Protein AF-A0A0F9A813-F1 (afdb_monomer_lite)

Secondary structure (DSSP, 8-state):
---HHHHHHHHHHHTTPPP-S-SSSS-HHHHHHHHHHHHHHHHHHHHTT-TTT-----PPP-

Structure (mmCIF, N/CA/C/O backbone):
data_AF-A0A0F9A813-F1
#
_entry.id   AF-A0A0F9A813-F1
#
loop_
_atom_site.group_PDB
_atom_site.id
_atom_site.type_symbol
_atom_site.label_atom_id
_atom_site.label_alt_id
_atom_site.label_comp_id
_atom_site.label_asym_id
_atom_site.label_entity_id
_atom_site.label_seq_id
_atom_site.pdbx_PDB_ins_code
_atom_site.Cartn_x
_atom_site.Cartn_y
_atom_site.Cartn_z
_atom_site.occupancy
_atom_site.B_iso_or_equiv
_atom_site.auth_seq_id
_atom_site.auth_comp_id
_atom_site.auth_asym_id
_atom_site.auth_atom_id
_atom_site.pdbx_PDB_model_num
ATOM 1 N N . MET A 1 1 ? 5.062 15.009 4.375 1.00 51.41 1 MET A N 1
ATOM 2 C CA . MET A 1 1 ? 3.790 14.285 4.176 1.00 51.41 1 MET A CA 1
ATOM 3 C C . MET A 1 1 ? 4.147 13.015 3.426 1.00 51.41 1 MET A C 1
ATOM 5 O O . MET A 1 1 ? 4.533 13.118 2.271 1.00 51.41 1 MET A O 1
ATOM 9 N N . ALA A 1 2 ? 4.197 11.870 4.109 1.00 64.50 2 ALA A N 1
ATOM 10 C CA . ALA A 1 2 ? 4.564 10.613 3.460 1.00 64.50 2 ALA A CA 1
ATOM 11 C C . ALA A 1 2 ? 3.424 10.209 2.519 1.00 64.50 2 ALA A C 1
ATOM 13 O O . ALA A 1 2 ? 2.290 10.031 2.961 1.00 64.50 2 ALA A O 1
ATOM 14 N N . SER A 1 3 ? 3.702 10.160 1.220 1.00 86.50 3 SER A N 1
ATOM 15 C CA . SER A 1 3 ? 2.759 9.664 0.222 1.00 86.50 3 SER A CA 1
ATOM 16 C C . SER A 1 3 ? 2.808 8.138 0.187 1.00 86.50 3 SER A C 1
ATOM 18 O O . SER A 1 3 ? 3.831 7.533 0.502 1.00 86.50 3 SER A O 1
ATOM 20 N N . GLU A 1 4 ? 1.713 7.503 -0.230 1.00 88.19 4 GLU A N 1
ATOM 21 C CA . GLU A 1 4 ? 1.660 6.043 -0.402 1.00 88.19 4 GLU A CA 1
ATOM 22 C C . GLU A 1 4 ? 2.758 5.565 -1.372 1.00 88.19 4 GLU A C 1
ATOM 24 O O . GLU A 1 4 ? 3.408 4.550 -1.134 1.00 88.19 4 GLU A O 1
ATOM 29 N N . VAL A 1 5 ? 3.037 6.367 -2.408 1.00 90.06 5 VAL A N 1
ATOM 30 C CA . VAL A 1 5 ? 4.161 6.192 -3.344 1.00 90.06 5 VAL A CA 1
ATOM 31 C C . VAL A 1 5 ? 5.514 6.265 -2.627 1.00 90.06 5 VAL A C 1
ATOM 33 O O . VAL A 1 5 ? 6.377 5.433 -2.883 1.00 90.06 5 VAL A O 1
ATOM 36 N N . GLY A 1 6 ? 5.703 7.223 -1.713 1.00 90.69 6 GLY A N 1
ATOM 37 C CA . GLY A 1 6 ? 6.938 7.370 -0.936 1.00 90.69 6 GLY A CA 1
ATOM 38 C C . GLY A 1 6 ? 7.230 6.146 -0.068 1.00 90.69 6 GLY A C 1
ATOM 39 O O . GLY A 1 6 ? 8.320 5.590 -0.152 1.00 90.69 6 GLY A O 1
ATOM 40 N N . ILE A 1 7 ? 6.225 5.658 0.665 1.00 90.12 7 ILE A N 1
ATOM 41 C CA . ILE A 1 7 ? 6.354 4.454 1.504 1.00 90.12 7 ILE A CA 1
ATOM 42 C C . ILE A 1 7 ? 6.662 3.220 0.645 1.00 90.12 7 ILE A C 1
ATOM 44 O O . ILE A 1 7 ? 7.501 2.395 1.003 1.00 90.12 7 ILE A O 1
ATOM 48 N N . CYS A 1 8 ? 6.012 3.092 -0.515 1.00 90.12 8 CYS A N 1
ATOM 49 C CA . CYS A 1 8 ? 6.308 2.002 -1.440 1.00 90.12 8 CYS A CA 1
ATOM 50 C C . CYS A 1 8 ? 7.730 2.101 -2.007 1.00 90.12 8 CYS A C 1
ATOM 52 O O . CYS A 1 8 ? 8.397 1.080 -2.124 1.00 90.12 8 CYS A O 1
ATOM 54 N N . ASN A 1 9 ? 8.218 3.304 -2.313 1.00 91.88 9 ASN A N 1
ATOM 55 C CA . ASN A 1 9 ? 9.580 3.518 -2.799 1.00 91.88 9 ASN A CA 1
ATOM 56 C C . ASN A 1 9 ? 10.649 3.221 -1.748 1.00 91.88 9 ASN A C 1
ATOM 58 O O . ASN A 1 9 ? 11.678 2.652 -2.102 1.00 91.88 9 ASN A O 1
ATOM 62 N N . GLU A 1 10 ? 10.409 3.544 -0.477 1.00 91.44 10 GLU A N 1
ATOM 63 C CA . GLU A 1 10 ? 11.292 3.131 0.622 1.00 91.44 10 GLU A CA 1
ATOM 64 C C . GLU A 1 10 ? 11.396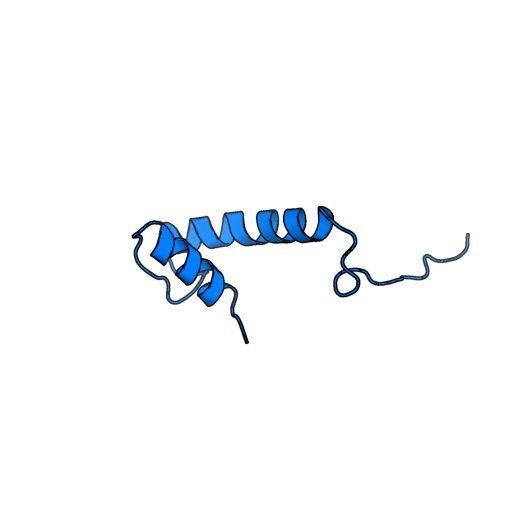 1.601 0.681 1.00 91.44 10 GLU A C 1
ATOM 66 O O . GLU A 1 10 ?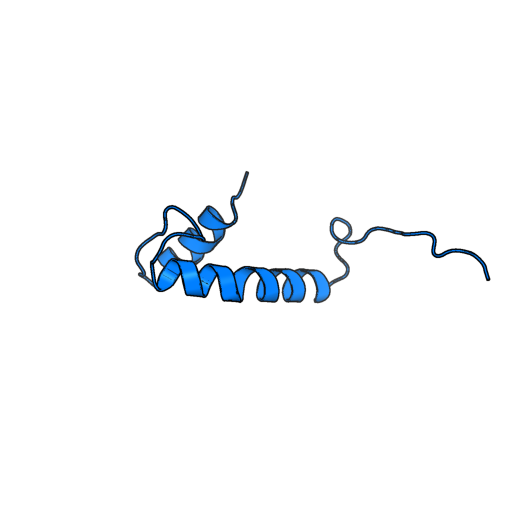 12.496 1.054 0.625 1.00 91.44 10 GLU A O 1
ATOM 71 N N . ALA A 1 11 ? 10.258 0.901 0.645 1.00 90.19 11 ALA A N 1
ATOM 72 C CA . ALA A 1 11 ? 10.241 -0.562 0.620 1.00 90.19 11 ALA A CA 1
ATOM 73 C C . ALA A 1 11 ? 10.914 -1.152 -0.638 1.00 90.19 11 ALA A C 1
ATOM 75 O O . ALA A 1 11 ? 11.610 -2.163 -0.553 1.00 90.19 11 ALA A O 1
ATOM 76 N N . LEU A 1 12 ? 10.730 -0.531 -1.810 1.00 90.50 12 LEU A N 1
ATOM 77 C CA . LEU A 1 12 ? 11.389 -0.941 -3.058 1.00 90.50 12 LEU A CA 1
ATOM 78 C C . LEU A 1 12 ? 12.908 -0.725 -2.989 1.00 90.50 12 LEU A C 1
ATOM 80 O O . LEU A 1 12 ? 13.665 -1.569 -3.468 1.00 90.50 12 LEU A O 1
ATOM 84 N N . SER A 1 13 ? 13.353 0.359 -2.351 1.00 92.38 13 SER A N 1
ATOM 85 C CA . SER A 1 13 ? 14.769 0.655 -2.134 1.00 92.38 13 SER A CA 1
ATOM 86 C C . SER A 1 13 ? 15.438 -0.386 -1.233 1.00 92.38 13 SER A C 1
ATOM 88 O O . SER A 1 13 ? 16.573 -0.774 -1.501 1.00 92.38 13 SER A O 1
ATOM 90 N N . GLU A 1 14 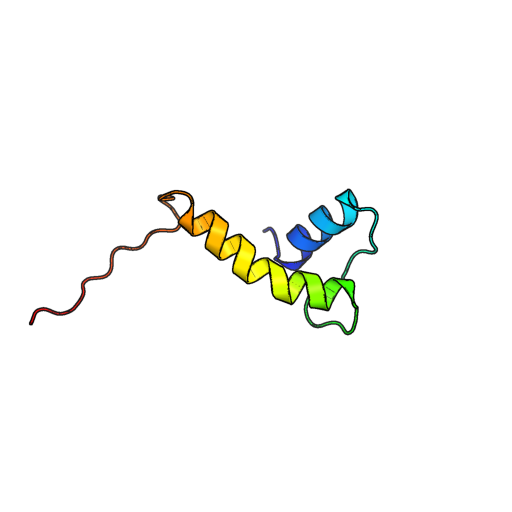? 14.748 -0.877 -0.200 1.00 90.50 14 GLU A N 1
ATOM 91 C CA . GLU A 1 14 ? 15.276 -1.923 0.689 1.00 90.50 14 GLU A CA 1
ATOM 92 C C . GLU A 1 14 ? 15.492 -3.265 -0.025 1.00 90.50 14 GLU A C 1
ATOM 94 O O . GLU A 1 14 ? 16.425 -3.999 0.300 1.00 90.50 14 GLU A O 1
ATOM 99 N N . ILE A 1 15 ? 14.664 -3.580 -1.025 1.00 90.81 15 ILE A N 1
ATOM 100 C CA . ILE A 1 15 ? 14.770 -4.825 -1.804 1.00 90.81 15 ILE A CA 1
ATOM 101 C C . ILE A 1 15 ? 15.587 -4.671 -3.099 1.00 90.81 15 ILE A C 1
ATOM 103 O O . ILE A 1 15 ? 15.706 -5.631 -3.860 1.00 90.81 15 ILE A O 1
ATOM 107 N N . GLY A 1 16 ? 16.133 -3.479 -3.374 1.00 89.94 16 GLY A N 1
ATOM 108 C CA . GLY A 1 16 ? 16.909 -3.191 -4.587 1.00 89.94 16 GLY A CA 1
ATOM 109 C C . GLY A 1 16 ? 16.082 -3.140 -5.878 1.00 89.94 16 GLY A C 1
ATOM 110 O O . GLY A 1 16 ? 16.608 -3.396 -6.961 1.00 89.94 16 GLY A O 1
ATOM 111 N N . ALA A 1 17 ? 14.786 -2.842 -5.780 1.00 89.81 17 ALA A N 1
ATOM 112 C CA . ALA A 1 17 ? 13.887 -2.713 -6.921 1.00 89.81 17 ALA A CA 1
ATOM 113 C C . ALA A 1 17 ? 13.822 -1.267 -7.447 1.00 89.81 17 ALA A C 1
ATOM 115 O O . ALA A 1 17 ? 14.107 -0.306 -6.736 1.00 89.81 17 ALA A O 1
ATOM 116 N N . ALA A 1 18 ? 13.415 -1.110 -8.710 1.00 89.06 18 ALA A N 1
ATOM 117 C CA . ALA A 1 18 ? 13.207 0.205 -9.309 1.00 89.06 18 ALA A CA 1
ATOM 118 C C . ALA A 1 18 ? 12.058 0.954 -8.617 1.00 89.06 18 ALA A C 1
ATOM 120 O O . ALA A 1 18 ? 10.995 0.371 -8.371 1.00 89.06 18 ALA A O 1
ATOM 121 N N . SER A 1 19 ? 12.283 2.240 -8.342 1.00 88.81 19 SER A N 1
ATOM 122 C CA . SER A 1 19 ? 11.283 3.144 -7.787 1.00 88.81 19 SER A CA 1
ATOM 123 C C . SER A 1 19 ? 10.155 3.418 -8.781 1.00 88.81 19 SER A C 1
ATOM 125 O O . SER A 1 19 ? 10.314 3.326 -9.999 1.00 88.81 19 SER A O 1
ATOM 127 N N . ILE A 1 20 ? 8.995 3.759 -8.236 1.00 89.25 20 ILE A N 1
ATOM 128 C CA . ILE A 1 20 ? 7.774 4.081 -8.965 1.00 89.25 20 ILE A CA 1
ATOM 129 C C . ILE A 1 20 ? 7.453 5.571 -8.814 1.00 89.25 20 ILE A C 1
ATOM 131 O O . ILE A 1 20 ? 7.733 6.179 -7.778 1.00 89.25 20 ILE A O 1
ATOM 135 N N . LEU A 1 21 ? 6.860 6.174 -9.844 1.00 87.50 21 LEU A N 1
ATOM 136 C CA . LEU A 1 21 ? 6.403 7.567 -9.809 1.00 87.50 21 LEU A CA 1
ATOM 137 C C . LEU A 1 21 ? 4.946 7.653 -9.345 1.00 87.50 21 LEU A C 1
ATOM 139 O O . LEU A 1 21 ? 4.570 8.615 -8.677 1.00 87.50 21 LEU A O 1
ATOM 143 N N . ALA A 1 22 ? 4.148 6.630 -9.654 1.00 85.38 22 ALA A N 1
ATOM 144 C CA . ALA A 1 22 ? 2.761 6.520 -9.232 1.00 85.38 22 ALA A CA 1
ATOM 145 C C . ALA A 1 22 ? 2.345 5.055 -9.000 1.00 85.38 22 ALA A C 1
ATOM 147 O O . ALA A 1 22 ? 2.961 4.128 -9.521 1.00 85.38 22 ALA A O 1
ATOM 148 N N . LEU A 1 23 ? 1.300 4.837 -8.195 1.00 83.81 23 LEU A N 1
ATOM 149 C CA . LEU A 1 23 ? 0.757 3.496 -7.904 1.00 83.81 23 LEU A CA 1
ATOM 150 C C . LEU A 1 23 ? -0.156 2.950 -9.017 1.00 83.81 23 LEU A C 1
ATOM 152 O O . LEU A 1 23 ? -0.496 1.765 -9.005 1.00 83.81 23 LEU A O 1
ATOM 156 N N . ASP A 1 24 ? -0.567 3.804 -9.951 1.00 82.81 24 ASP A N 1
ATOM 157 C CA . ASP A 1 24 ? -1.427 3.494 -11.098 1.00 82.81 24 ASP A CA 1
ATOM 158 C C . ASP A 1 24 ? -0.649 3.296 -12.410 1.00 82.81 24 ASP A C 1
ATOM 160 O O . ASP A 1 24 ? -1.240 2.889 -13.410 1.00 82.81 24 ASP A O 1
ATOM 164 N N . GLN A 1 25 ? 0.666 3.536 -12.416 1.00 83.50 25 GLN A N 1
ATOM 165 C CA . GLN A 1 25 ? 1.502 3.322 -13.596 1.00 83.50 25 GLN A CA 1
ATOM 166 C C . GLN A 1 25 ? 1.569 1.829 -13.970 1.00 83.50 25 GLN A C 1
ATOM 168 O O . GLN A 1 25 ? 1.511 0.952 -13.100 1.00 83.50 25 GLN A O 1
ATOM 173 N N . ASP A 1 26 ? 1.727 1.523 -15.264 1.00 82.38 26 ASP A N 1
ATOM 174 C CA . ASP A 1 26 ? 1.793 0.141 -15.766 1.00 82.38 26 ASP A CA 1
ATOM 175 C C . ASP A 1 26 ? 3.181 -0.490 -15.560 1.00 82.38 26 ASP A C 1
ATOM 177 O O . ASP A 1 26 ? 3.872 -0.898 -16.489 1.00 82.38 26 ASP A O 1
ATOM 181 N N . ASP A 1 27 ? 3.587 -0.559 -14.294 1.00 86.94 27 ASP A N 1
ATOM 182 C CA . ASP A 1 27 ? 4.762 -1.287 -13.839 1.00 86.94 27 ASP A CA 1
ATOM 183 C C . ASP A 1 27 ? 4.355 -2.449 -12.943 1.00 86.94 27 ASP A C 1
ATOM 185 O O . ASP A 1 27 ? 3.426 -2.369 -12.131 1.00 86.94 27 ASP A O 1
ATOM 189 N N . LYS A 1 28 ? 5.123 -3.539 -13.023 1.00 87.75 28 LYS A N 1
ATOM 190 C CA . LYS A 1 28 ? 4.940 -4.694 -12.133 1.00 87.75 28 LYS A CA 1
ATOM 191 C C . LYS A 1 28 ? 5.062 -4.288 -10.661 1.00 87.75 28 LYS A C 1
ATOM 193 O O . LYS A 1 28 ? 4.241 -4.714 -9.852 1.00 87.75 28 LYS A O 1
ATOM 198 N N . ASN A 1 29 ? 6.036 -3.433 -10.339 1.00 87.25 29 ASN A N 1
ATOM 199 C CA . ASN A 1 29 ? 6.280 -2.955 -8.977 1.00 87.25 29 ASN A CA 1
ATOM 200 C C . ASN A 1 29 ? 5.104 -2.117 -8.464 1.00 87.25 29 ASN A C 1
ATOM 202 O O . ASN A 1 29 ? 4.592 -2.391 -7.384 1.00 87.25 29 ASN A O 1
ATOM 206 N N . ALA A 1 30 ? 4.617 -1.163 -9.264 1.00 89.62 30 ALA A N 1
ATOM 207 C CA . ALA A 1 30 ? 3.493 -0.306 -8.893 1.00 89.62 30 ALA A CA 1
ATOM 208 C C . ALA A 1 30 ? 2.216 -1.116 -8.650 1.00 89.62 30 ALA A C 1
ATOM 210 O O . ALA A 1 30 ? 1.557 -0.954 -7.622 1.00 89.62 30 ALA A O 1
ATOM 211 N N . ARG A 1 31 ? 1.919 -2.069 -9.541 1.00 90.38 31 ARG A N 1
ATOM 212 C CA . ARG A 1 31 ? 0.754 -2.950 -9.418 1.00 90.38 31 ARG A CA 1
ATOM 213 C C . ARG A 1 31 ? 0.815 -3.816 -8.159 1.00 90.38 31 ARG A C 1
ATOM 215 O O . ARG A 1 31 ? -0.211 -4.015 -7.509 1.00 90.38 31 ARG A O 1
ATOM 222 N N . GLU A 1 32 ? 1.989 -4.338 -7.812 1.00 88.62 32 GLU A N 1
ATOM 223 C CA . GLU A 1 32 ? 2.156 -5.166 -6.614 1.00 88.62 32 GLU A CA 1
ATOM 224 C C . GLU A 1 32 ? 2.101 -4.332 -5.328 1.00 88.62 32 GLU A C 1
ATOM 226 O O . GLU A 1 32 ? 1.412 -4.712 -4.377 1.00 88.62 32 GLU A O 1
ATOM 231 N N . CYS A 1 33 ? 2.748 -3.164 -5.319 1.00 89.06 33 CYS A N 1
ATOM 232 C CA . CYS A 1 33 ? 2.662 -2.193 -4.231 1.00 89.06 33 CYS A CA 1
ATOM 233 C C . CYS A 1 33 ? 1.209 -1.781 -3.975 1.00 89.06 33 CYS A C 1
ATOM 235 O O . CYS A 1 33 ? 0.740 -1.891 -2.844 1.00 89.06 33 CYS A O 1
ATOM 237 N N . ASN A 1 34 ? 0.460 -1.420 -5.019 1.00 89.94 34 ASN A N 1
ATOM 238 C CA . ASN A 1 34 ? -0.942 -1.015 -4.909 1.00 89.94 34 ASN A CA 1
ATOM 239 C C . ASN A 1 34 ? -1.830 -2.142 -4.339 1.00 89.94 34 ASN A C 1
ATOM 241 O O . ASN A 1 34 ? -2.638 -1.922 -3.437 1.00 89.94 34 ASN A O 1
ATOM 245 N N . LYS A 1 35 ? -1.619 -3.392 -4.779 1.00 89.38 35 LYS A N 1
ATOM 246 C CA . LYS A 1 35 ? -2.351 -4.560 -4.255 1.00 89.38 35 LYS A CA 1
ATOM 247 C C . LYS A 1 35 ? -2.061 -4.851 -2.781 1.00 89.38 35 LYS A C 1
ATOM 249 O O . LYS A 1 35 ? -2.963 -5.266 -2.052 1.00 89.38 35 LYS A O 1
ATOM 254 N N . ARG A 1 36 ? -0.808 -4.700 -2.340 1.00 88.62 36 ARG A N 1
ATOM 255 C CA . ARG A 1 36 ? -0.392 -5.089 -0.980 1.00 88.62 36 ARG A CA 1
ATOM 256 C C . ARG A 1 36 ? -0.552 -3.975 0.043 1.00 88.62 36 ARG A C 1
ATOM 258 O O . ARG A 1 36 ? -0.909 -4.272 1.185 1.00 88.62 36 ARG A O 1
ATOM 265 N N . TYR A 1 37 ? -0.305 -2.727 -0.348 1.00 90.50 37 TYR A N 1
ATOM 266 C CA . TYR A 1 37 ? -0.215 -1.592 0.567 1.00 90.50 37 TYR A CA 1
ATOM 267 C C . TYR A 1 37 ? -1.478 -1.435 1.421 1.00 90.50 37 TYR A C 1
ATOM 269 O O . TYR A 1 37 ? -1.386 -1.424 2.648 1.00 90.50 37 TYR A O 1
ATOM 277 N N . ALA A 1 38 ? -2.663 -1.439 0.800 1.00 89.94 38 ALA A N 1
ATOM 278 C CA . ALA A 1 38 ? -3.932 -1.306 1.519 1.00 89.94 38 ALA A CA 1
ATOM 279 C C . ALA A 1 38 ? -4.140 -2.424 2.559 1.00 89.94 38 ALA A C 1
ATOM 281 O O . ALA A 1 38 ? -4.448 -2.157 3.719 1.00 89.94 38 A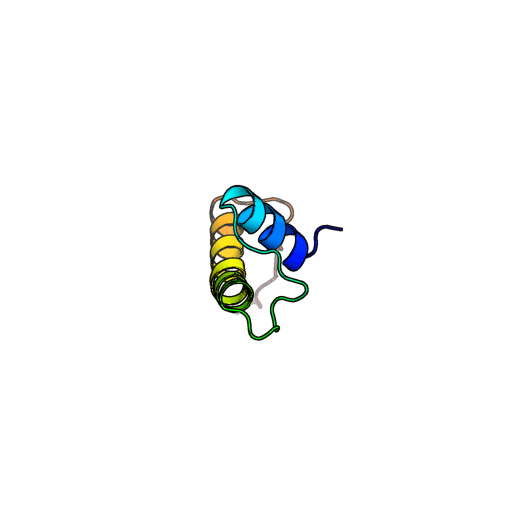LA A O 1
ATOM 282 N N . SER A 1 39 ? -3.897 -3.683 2.176 1.00 91.31 39 SER A N 1
ATOM 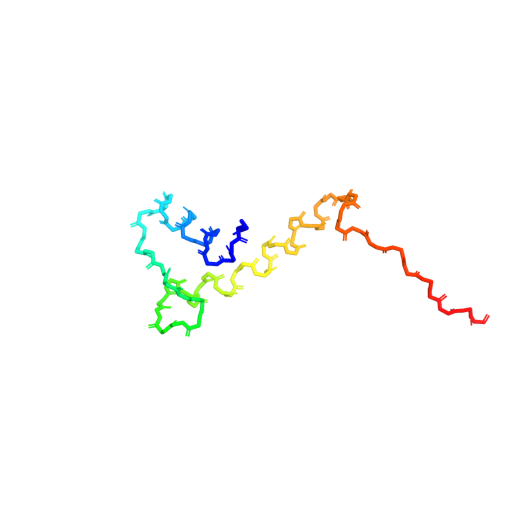283 C CA . SER A 1 39 ? -4.081 -4.828 3.077 1.00 91.31 39 SER A CA 1
ATOM 284 C C . SER A 1 39 ? -3.095 -4.812 4.249 1.00 91.31 39 SER A C 1
ATOM 286 O O . SER A 1 39 ? -3.480 -5.107 5.382 1.00 91.31 39 SER A O 1
ATOM 288 N N . LEU A 1 40 ? -1.828 -4.466 3.999 1.00 91.31 40 LEU A N 1
ATOM 289 C CA . LEU A 1 40 ? -0.799 -4.385 5.039 1.00 91.31 40 LEU A CA 1
ATOM 290 C C . LEU A 1 40 ? -1.053 -3.222 5.999 1.00 91.31 40 LEU A C 1
ATOM 292 O O . LEU A 1 40 ? -0.983 -3.420 7.212 1.00 91.31 40 LEU A O 1
ATOM 296 N N . ARG A 1 41 ? -1.431 -2.052 5.473 1.00 90.62 41 ARG A N 1
ATOM 297 C CA . ARG A 1 41 ? -1.852 -0.898 6.274 1.00 90.62 41 ARG A CA 1
ATOM 298 C C . ARG A 1 41 ? -3.001 -1.278 7.202 1.00 90.62 41 ARG A C 1
ATOM 300 O O . ARG A 1 41 ? -2.906 -1.081 8.410 1.00 90.62 41 ARG A O 1
ATOM 307 N N . ASP A 1 42 ? -4.051 -1.896 6.669 1.00 90.06 42 ASP A N 1
ATOM 308 C CA . ASP A 1 42 ? -5.222 -2.268 7.465 1.00 90.06 42 ASP A CA 1
ATOM 309 C C . ASP A 1 42 ? -4.915 -3.386 8.475 1.00 90.06 42 ASP A C 1
ATOM 311 O O . ASP A 1 42 ? -5.555 -3.469 9.524 1.00 90.06 42 ASP A O 1
ATOM 315 N N . LYS A 1 43 ? -3.954 -4.274 8.190 1.00 92.06 43 LYS A N 1
ATOM 316 C CA . LYS A 1 43 ? -3.457 -5.256 9.170 1.00 92.06 43 LYS A CA 1
ATOM 317 C C . LYS A 1 43 ? -2.695 -4.572 10.305 1.00 92.06 43 LYS A C 1
ATOM 319 O O . LYS A 1 43 ? -2.949 -4.888 11.463 1.00 92.06 43 LYS A O 1
ATOM 324 N N . LEU A 1 44 ? -1.819 -3.618 9.994 1.00 91.19 44 LEU A N 1
ATOM 325 C CA . LEU A 1 44 ? -1.025 -2.884 10.984 1.00 91.19 44 LEU A CA 1
ATOM 326 C C . LEU A 1 44 ? -1.905 -2.012 11.888 1.00 91.19 44 LEU A C 1
ATOM 328 O O . LEU A 1 44 ? -1.750 -2.022 13.110 1.00 91.19 44 LEU A O 1
ATOM 332 N N . LEU A 1 45 ? -2.884 -1.320 11.303 1.00 90.94 45 LEU A N 1
ATOM 333 C CA . LEU A 1 45 ? -3.853 -0.525 12.060 1.00 90.94 45 LEU A CA 1
ATOM 334 C C . LEU A 1 45 ? -4.755 -1.385 12.956 1.00 90.94 45 LEU A C 1
ATOM 336 O O . LEU A 1 45 ? -5.233 -0.897 13.973 1.00 90.94 45 LEU A O 1
ATOM 340 N N . ARG A 1 46 ? -4.972 -2.661 12.612 1.00 90.62 46 ARG A N 1
ATOM 341 C CA . ARG A 1 46 ? -5.733 -3.611 13.442 1.00 90.62 46 ARG A CA 1
ATOM 342 C C . ARG A 1 46 ? -4.893 -4.352 14.478 1.00 90.62 46 ARG A C 1
ATOM 344 O O . ARG A 1 46 ? -5.466 -4.884 15.421 1.00 90.62 46 ARG A O 1
ATOM 351 N N . ALA A 1 47 ? -3.572 -4.412 14.313 1.00 91.06 47 ALA A N 1
ATOM 352 C CA . ALA A 1 47 ? -2.691 -5.147 15.220 1.00 91.06 47 ALA A CA 1
ATOM 353 C C . ALA A 1 47 ? -2.696 -4.566 16.642 1.00 91.06 47 ALA A C 1
ATOM 355 O O . ALA A 1 47 ? -2.563 -5.306 17.613 1.00 91.06 47 ALA A O 1
ATOM 356 N N . HIS A 1 48 ? -2.892 -3.253 16.766 1.00 87.94 48 HIS A N 1
ATOM 357 C CA . HIS A 1 48 ? -2.989 -2.564 18.046 1.00 87.94 48 HIS A CA 1
ATOM 358 C C . HIS A 1 48 ? -4.074 -1.481 18.005 1.00 87.94 48 HIS A C 1
ATOM 360 O O . HIS A 1 48 ? -4.326 -0.907 16.947 1.00 87.94 48 HIS A O 1
ATOM 366 N N . PRO A 1 49 ? -4.717 -1.162 19.142 1.00 85.56 49 PRO A N 1
ATOM 367 C CA . PRO A 1 49 ? -5.647 -0.045 19.233 1.00 85.56 49 PRO A CA 1
ATOM 368 C C . PRO A 1 49 ? -4.869 1.277 19.250 1.00 85.56 49 PRO A C 1
ATOM 370 O O . PRO A 1 49 ? -4.541 1.824 20.302 1.00 85.56 49 PRO A O 1
ATOM 373 N N . TRP A 1 50 ? -4.542 1.789 18.067 1.00 89.31 50 TRP A N 1
ATOM 374 C CA . TRP A 1 50 ? -3.877 3.079 17.930 1.00 89.31 50 TRP A CA 1
ATOM 375 C C . TRP A 1 50 ? -4.857 4.216 18.237 1.00 89.31 50 TRP A C 1
ATOM 377 O O . TRP A 1 50 ? -5.896 4.338 17.589 1.00 89.31 50 TRP A O 1
ATOM 387 N N . ASN A 1 51 ? -4.495 5.106 19.165 1.00 86.81 51 ASN A N 1
ATOM 388 C CA . ASN A 1 51 ? -5.335 6.252 19.541 1.00 86.81 51 ASN A CA 1
ATOM 389 C C . ASN A 1 51 ? -5.690 7.170 18.355 1.00 86.81 51 ASN A C 1
ATOM 391 O O . ASN A 1 51 ? -6.744 7.793 18.371 1.00 86.81 51 ASN A O 1
ATOM 395 N N . PHE A 1 52 ? -4.834 7.244 17.329 1.00 87.12 52 PHE A N 1
ATOM 396 C CA . PHE A 1 52 ? -5.084 8.046 16.126 1.00 87.12 52 PHE A CA 1
ATOM 397 C C . PHE A 1 52 ? -5.922 7.317 15.063 1.00 87.12 52 PHE A C 1
ATOM 399 O O . PHE A 1 52 ? -6.487 7.969 14.191 1.00 87.12 52 PHE A O 1
ATOM 406 N N . ALA A 1 53 ? -5.974 5.981 15.094 1.00 86.62 53 ALA A N 1
ATOM 407 C CA . ALA A 1 53 ? -6.653 5.178 14.074 1.00 86.62 53 ALA A CA 1
ATOM 408 C C . ALA A 1 53 ? -8.069 4.754 14.489 1.00 86.62 53 ALA A C 1
ATOM 410 O O . ALA A 1 53 ? -8.841 4.275 13.661 1.00 86.62 53 ALA A O 1
ATOM 411 N N . GLY A 1 54 ? -8.413 4.904 15.769 1.00 84.31 54 GLY A N 1
ATOM 412 C CA . GLY A 1 54 ? -9.749 4.640 16.286 1.00 84.31 54 GLY A CA 1
ATOM 413 C C . GLY A 1 54 ? -10.631 5.887 16.264 1.00 84.31 54 GLY A C 1
ATOM 414 O O . GLY A 1 54 ? -10.227 6.948 16.729 1.00 84.31 54 GLY A O 1
ATOM 415 N N . ALA A 1 55 ? -11.873 5.741 15.803 1.00 84.62 55 ALA A N 1
ATOM 416 C CA . ALA A 1 55 ? -12.917 6.751 15.952 1.00 84.62 55 ALA A CA 1
ATOM 417 C C . ALA A 1 55 ? -14.125 6.141 16.672 1.00 84.62 55 ALA A C 1
ATOM 419 O O . ALA A 1 55 ? -14.533 5.015 16.386 1.00 84.62 55 ALA A O 1
ATOM 420 N N . ARG A 1 56 ? -14.709 6.880 17.623 1.00 84.44 56 ARG A N 1
ATOM 421 C CA . ARG A 1 56 ? -15.959 6.473 18.279 1.00 84.44 56 ARG A CA 1
ATOM 422 C C . ARG A 1 56 ? -17.133 6.925 17.419 1.00 84.44 56 ARG A C 1
ATOM 424 O O . ARG A 1 56 ? -17.313 8.122 17.217 1.00 84.44 56 ARG A O 1
ATOM 431 N N . ALA A 1 57 ? -17.942 5.979 16.956 1.00 85.69 57 ALA A N 1
ATOM 432 C CA . ALA A 1 57 ? -19.196 6.252 16.262 1.00 85.69 57 ALA A CA 1
ATOM 433 C C . ALA A 1 57 ? -20.379 5.845 17.150 1.00 85.69 57 ALA A C 1
ATOM 435 O O . ALA A 1 57 ? -20.370 4.769 17.750 1.00 85.69 57 ALA A O 1
ATOM 436 N N . LYS A 1 58 ? -21.402 6.701 17.240 1.00 86.12 58 LYS A N 1
ATOM 437 C CA . LYS A 1 58 ? -22.663 6.356 17.904 1.00 86.12 58 LYS A CA 1
ATOM 438 C C . LYS A 1 58 ? -23.505 5.549 16.917 1.00 86.12 58 LYS A C 1
ATOM 440 O O . LYS A 1 58 ? -24.029 6.110 15.961 1.00 86.12 58 LYS A O 1
ATOM 445 N N . LEU A 1 59 ? -23.602 4.242 17.131 1.00 84.62 59 LEU A N 1
ATOM 446 C CA . LEU A 1 59 ? -24.545 3.403 16.394 1.00 84.62 59 LEU A CA 1
ATOM 447 C C . LEU A 1 59 ? -25.953 3.691 16.938 1.00 84.62 59 LEU A C 1
ATOM 449 O O . LEU A 1 59 ? -26.121 3.854 18.149 1.00 84.62 59 LEU A O 1
ATOM 453 N N . GLY A 1 60 ? -26.925 3.873 16.040 1.00 81.19 60 GLY A N 1
ATOM 454 C CA . GLY A 1 60 ? -28.290 4.286 16.382 1.00 81.19 60 GLY A CA 1
ATOM 455 C C . 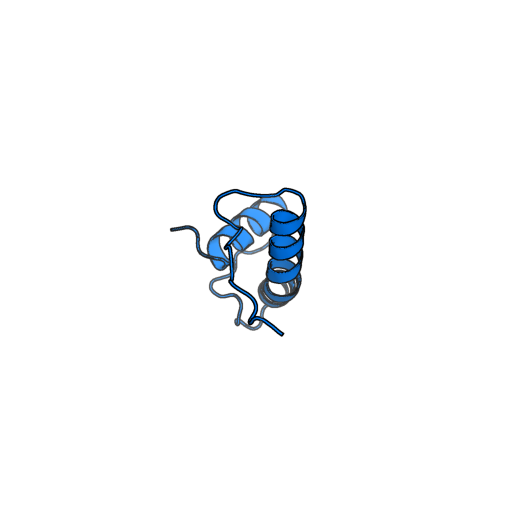GLY A 1 60 ? -28.928 3.381 17.438 1.00 81.19 60 GLY A C 1
ATOM 456 O O . GLY A 1 60 ? -28.673 2.180 17.467 1.00 81.19 60 GLY A O 1
ATOM 457 N N . GLN A 1 61 ? -29.728 3.982 18.320 1.00 70.50 61 GLN A N 1
ATOM 458 C CA . GLN A 1 61 ? -30.524 3.248 19.302 1.00 70.50 61 GLN A CA 1
ATOM 459 C C . GLN A 1 61 ? -31.599 2.439 18.566 1.00 70.50 61 GLN A C 1
ATOM 461 O O . GLN A 1 61 ? -32.315 3.003 17.739 1.00 70.50 61 GLN A O 1
ATOM 466 N N . LEU A 1 62 ? -31.662 1.137 18.856 1.00 59.59 62 LEU A N 1
ATOM 467 C CA . LEU A 1 62 ? -32.867 0.329 18.654 1.00 59.59 62 LEU A CA 1
ATOM 468 C C . LEU A 1 62 ? -33.970 0.822 19.594 1.00 59.59 62 LEU A C 1
ATOM 470 O O . LEU A 1 62 ? -33.627 1.148 20.756 1.00 59.59 62 LEU A O 1
#

pLDDT: mean 86.66, std 7.33, range [51.41, 92.38]

Organism: NCBI:txid412755

Radius of gyration: 15.86 Å; chains: 1; bounding box: 50×20×35 Å

Foldseek 3Di:
DQDLLNVLQVVCVVVVHDRDPALPDPDPSSVVSVVVVVVVVVVVCVVDVDPVSDDDDDDDDD

Sequence (62 aa):
MASEVGICNEALSEIGAASILALDQDDKNARECNKRYASLRDKLLRAHPWNFAGARAKLGQL